Protein AF-A0A6N7MFM7-F1 (afdb_monomer_lite)

Sequence (135 aa):
MKHQGLHLRYIIFLEILLYLKIRISMIDFGFKIHKDQLLDQDRPNVDYKEMIERVPSLSLCISCGSCTATCNSSEKTGMGFRKLHLYLKTGLYVNLKRGLKYCQYCGKCWLVCPRGVNTRKAIVEMKRIFEIYKT

Structure (mmCIF, N/CA/C/O backbone):
data_AF-A0A6N7MFM7-F1
#
_entry.id   AF-A0A6N7MFM7-F1
#
loop_
_atom_site.group_PDB
_atom_site.id
_atom_site.type_symbol
_atom_site.label_atom_id
_atom_site.label_alt_id
_atom_site.label_comp_id
_atom_site.label_asym_id
_atom_site.label_entity_id
_atom_site.label_seq_id
_atom_site.pdbx_PDB_ins_code
_atom_site.Cartn_x
_atom_site.Cartn_y
_atom_site.Cartn_z
_atom_site.occupancy
_atom_site.B_iso_or_equiv
_atom_site.auth_seq_id
_atom_site.auth_comp_id
_atom_site.auth_asym_id
_atom_site.auth_atom_id
_atom_site.pdbx_PDB_model_num
ATOM 1 N N . MET A 1 1 ? -8.969 1.675 87.416 1.00 43.09 1 MET A N 1
ATOM 2 C CA . MET A 1 1 ? -7.808 2.229 86.674 1.00 43.09 1 MET A CA 1
ATOM 3 C C . MET A 1 1 ? -7.710 1.655 85.247 1.00 43.09 1 MET A C 1
ATOM 5 O O . MET A 1 1 ? -6.765 0.939 84.952 1.00 43.09 1 MET A O 1
ATOM 9 N N . LYS A 1 2 ? -8.677 1.910 84.345 1.00 43.72 2 LYS A N 1
ATOM 10 C CA . LYS A 1 2 ? -8.652 1.357 82.963 1.00 43.72 2 LYS A CA 1
ATOM 11 C C . LYS A 1 2 ? -9.079 2.339 81.850 1.00 43.72 2 LYS A C 1
ATOM 13 O O . LYS A 1 2 ? -9.290 1.912 80.724 1.00 43.72 2 LYS A O 1
ATOM 18 N N . HIS A 1 3 ? -9.173 3.645 82.123 1.00 45.84 3 HIS A N 1
ATOM 19 C CA . HIS A 1 3 ? -9.658 4.632 81.136 1.00 45.84 3 HIS A CA 1
ATOM 20 C C . HIS A 1 3 ? -8.567 5.471 80.439 1.00 45.84 3 HIS A C 1
ATOM 22 O O . HIS A 1 3 ? -8.881 6.191 79.498 1.00 45.84 3 HIS A O 1
ATOM 28 N N . GLN A 1 4 ? -7.286 5.353 80.812 1.00 52.38 4 GLN A N 1
ATOM 29 C CA . GLN A 1 4 ? -6.205 6.165 80.217 1.00 52.38 4 GLN A CA 1
ATOM 30 C C . GLN A 1 4 ? -5.645 5.623 78.880 1.00 52.38 4 GLN A C 1
ATOM 32 O O . GLN A 1 4 ? -4.951 6.345 78.173 1.00 52.38 4 GLN A O 1
ATOM 37 N N . GLY A 1 5 ? -5.967 4.383 78.483 1.00 51.47 5 GLY A N 1
ATOM 38 C CA . GLY A 1 5 ? -5.407 3.749 77.275 1.00 51.47 5 GLY A CA 1
ATOM 39 C C . GLY A 1 5 ? -6.115 4.072 75.949 1.00 51.47 5 GLY A C 1
ATOM 40 O O . GLY A 1 5 ? -5.517 3.915 74.885 1.00 51.47 5 GLY A O 1
ATOM 41 N N . LEU A 1 6 ? -7.376 4.527 75.979 1.00 53.69 6 LEU A N 1
ATOM 42 C CA . LEU A 1 6 ? -8.140 4.822 74.754 1.00 53.69 6 LEU A CA 1
ATOM 43 C C . LEU A 1 6 ? -7.787 6.188 74.144 1.00 53.69 6 LEU A C 1
ATOM 45 O O . LEU A 1 6 ? -7.755 6.323 72.923 1.00 53.69 6 LEU A O 1
ATOM 49 N N . HIS A 1 7 ? -7.470 7.179 74.983 1.00 56.88 7 HIS A N 1
ATOM 50 C CA . HIS A 1 7 ? -7.127 8.534 74.538 1.00 56.88 7 HIS A CA 1
ATOM 51 C C . HIS A 1 7 ? -5.788 8.576 73.783 1.00 56.88 7 HIS A C 1
ATOM 53 O O . HIS A 1 7 ? -5.669 9.262 72.771 1.00 56.88 7 HIS A O 1
ATOM 59 N N . LEU A 1 8 ? -4.805 7.779 74.220 1.00 55.25 8 LEU A N 1
ATOM 60 C CA . LEU A 1 8 ? -3.483 7.715 73.589 1.00 55.25 8 LEU A CA 1
ATOM 61 C C . LEU A 1 8 ? -3.543 7.092 72.182 1.00 55.25 8 LEU A C 1
ATOM 63 O O . LEU A 1 8 ? -2.857 7.546 71.272 1.00 55.25 8 LEU A O 1
ATOM 67 N N . ARG A 1 9 ? -4.427 6.106 71.967 1.00 59.12 9 ARG A N 1
ATOM 68 C CA . ARG A 1 9 ? -4.649 5.490 70.645 1.00 59.12 9 ARG A CA 1
ATOM 69 C C . ARG A 1 9 ? -5.285 6.459 69.647 1.00 59.12 9 ARG A C 1
ATOM 71 O O . ARG A 1 9 ? -4.918 6.431 68.478 1.00 59.12 9 ARG A O 1
ATOM 78 N N . TYR A 1 10 ? -6.200 7.317 70.100 1.00 59.16 10 TYR A N 1
ATOM 79 C CA . TYR A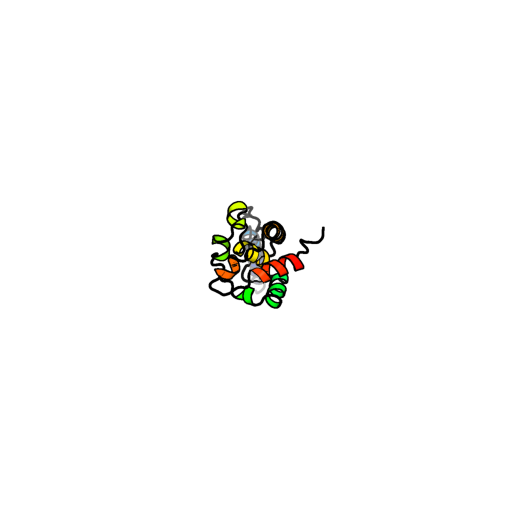 1 10 ? -6.853 8.315 69.245 1.00 59.16 10 TYR A CA 1
ATOM 80 C C . TYR A 1 10 ? -5.888 9.423 68.806 1.00 59.16 10 TYR A C 1
ATOM 82 O O . TYR A 1 10 ? -5.914 9.826 67.646 1.00 59.16 10 TYR A O 1
ATOM 90 N N . ILE A 1 11 ? -4.999 9.866 69.702 1.00 62.06 11 ILE A N 1
ATOM 91 C CA . ILE A 1 11 ? -3.972 10.877 69.403 1.00 62.06 11 ILE A CA 1
ATOM 92 C C . ILE A 1 11 ? -2.949 10.326 68.399 1.00 62.06 11 ILE A C 1
ATOM 94 O O . ILE A 1 11 ? -2.681 10.974 67.392 1.00 62.06 11 ILE A O 1
ATOM 98 N N . ILE A 1 12 ? -2.466 9.092 68.597 1.00 63.25 12 ILE A N 1
ATOM 99 C CA . ILE A 1 12 ? -1.548 8.426 67.655 1.00 63.25 12 ILE A CA 1
ATOM 100 C C . ILE A 1 12 ? -2.212 8.234 66.277 1.00 63.25 12 ILE A C 1
ATOM 102 O O . ILE A 1 12 ? -1.575 8.437 65.247 1.00 63.25 12 ILE A O 1
ATOM 106 N N . PHE A 1 13 ? -3.504 7.890 66.229 1.00 63.75 13 PHE A N 1
ATOM 107 C CA . PHE A 1 13 ? -4.240 7.726 64.968 1.00 63.75 13 PHE A CA 1
ATOM 108 C C . PHE A 1 13 ? -4.442 9.058 64.219 1.00 63.75 13 PHE A C 1
ATOM 110 O O . PHE A 1 13 ? -4.320 9.103 62.994 1.00 63.75 13 PHE A O 1
ATOM 117 N N . LEU A 1 14 ? -4.697 10.151 64.947 1.00 61.19 14 LEU A N 1
ATOM 118 C CA . LEU A 1 14 ? -4.794 11.507 64.396 1.00 61.19 14 LEU A CA 1
ATOM 119 C C . LEU A 1 14 ? -3.445 12.023 63.876 1.00 61.19 14 LEU A C 1
ATOM 121 O O . LEU A 1 14 ? -3.410 12.603 62.792 1.00 61.19 14 LEU A O 1
ATOM 125 N N . GLU A 1 15 ? -2.338 11.765 64.579 1.00 61.53 15 GLU A N 1
ATOM 126 C CA . GLU A 1 15 ? -0.999 12.135 64.102 1.00 61.53 15 GLU A CA 1
ATOM 127 C C . GLU A 1 15 ? -0.577 11.338 62.864 1.00 61.53 15 GLU A C 1
ATOM 129 O O . GLU A 1 15 ? -0.043 11.925 61.927 1.00 61.53 15 GLU A O 1
ATOM 134 N N . ILE A 1 16 ? -0.882 10.036 62.795 1.00 62.28 16 ILE A N 1
ATOM 135 C CA . ILE A 1 16 ? -0.617 9.207 61.605 1.00 62.28 16 ILE A CA 1
ATOM 136 C C . ILE A 1 16 ? -1.418 9.707 60.394 1.00 62.28 16 ILE A C 1
ATOM 138 O O . ILE A 1 16 ? -0.877 9.784 59.290 1.00 62.28 16 ILE A O 1
ATOM 142 N N . LEU A 1 17 ? -2.684 10.096 60.582 1.00 60.22 17 LEU A N 1
ATOM 143 C CA . LEU A 1 17 ? -3.506 10.689 59.520 1.00 60.22 17 LEU A CA 1
ATOM 144 C C . LEU A 1 17 ? -2.982 12.059 59.067 1.00 60.22 17 LEU A C 1
ATOM 146 O O . LEU A 1 17 ? -3.026 12.363 57.872 1.00 60.22 17 LEU A O 1
ATOM 150 N N . LEU A 1 18 ? -2.457 12.871 59.990 1.00 59.56 18 LEU A N 1
ATOM 151 C CA . LEU A 1 18 ? -1.812 14.145 59.669 1.00 59.56 18 LEU A CA 1
ATOM 152 C C . LEU A 1 18 ? -0.500 13.921 58.891 1.00 59.56 18 LEU A C 1
ATOM 154 O O . LEU A 1 18 ? -0.271 14.576 57.876 1.00 59.56 18 LEU A O 1
ATOM 158 N N . TYR A 1 19 ? 0.308 12.933 59.295 1.00 58.12 19 TYR A N 1
ATOM 159 C CA . TYR A 1 19 ? 1.555 12.546 58.622 1.00 58.12 19 TYR A CA 1
ATOM 160 C C . TYR A 1 19 ? 1.311 11.974 57.216 1.00 58.12 19 TYR A C 1
ATOM 162 O O . TYR A 1 19 ? 2.042 12.289 56.276 1.00 58.12 19 TYR A O 1
ATOM 170 N N . LEU A 1 20 ? 0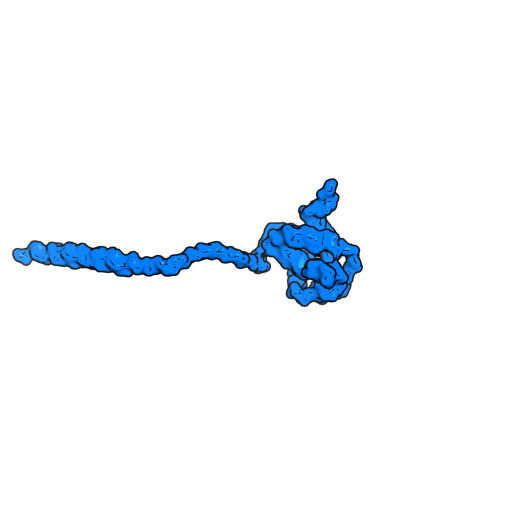.251 11.176 57.041 1.00 57.06 20 LEU A N 1
ATOM 171 C CA . LEU A 1 20 ? -0.168 10.652 55.736 1.00 57.06 20 LEU A CA 1
ATOM 172 C C . LEU A 1 20 ? -0.668 11.762 54.801 1.00 57.06 20 LEU A C 1
ATOM 174 O O . LEU A 1 20 ? -0.365 11.721 53.610 1.00 57.06 20 LEU A O 1
ATOM 178 N N . LYS A 1 21 ? -1.365 12.782 55.323 1.00 54.44 21 LYS A N 1
ATOM 179 C CA . LYS A 1 21 ? -1.783 13.960 54.540 1.00 54.44 21 LYS A CA 1
ATOM 180 C C . LYS A 1 21 ? -0.603 14.807 54.053 1.00 54.44 21 LYS A C 1
ATOM 182 O O . LYS A 1 21 ? -0.683 15.364 52.964 1.00 54.44 21 LYS A O 1
ATOM 187 N N . ILE A 1 22 ? 0.484 14.886 54.823 1.00 53.53 22 ILE A N 1
ATOM 188 C CA . ILE A 1 22 ? 1.678 15.680 54.478 1.00 53.53 22 ILE A CA 1
ATOM 189 C C . ILE A 1 22 ? 2.562 14.963 53.439 1.00 53.53 22 ILE A C 1
ATOM 191 O O . ILE A 1 22 ? 3.243 15.618 52.652 1.00 53.53 22 ILE A O 1
ATOM 195 N N . ARG A 1 23 ? 2.543 13.622 53.378 1.00 46.16 23 ARG A N 1
ATOM 196 C CA . ARG A 1 23 ? 3.472 12.855 52.525 1.00 46.16 23 ARG A CA 1
ATOM 197 C C . ARG A 1 23 ? 3.028 12.629 51.076 1.00 46.16 23 ARG A C 1
ATOM 199 O O . ARG A 1 23 ? 3.844 12.174 50.280 1.00 46.16 23 ARG A O 1
ATOM 206 N N . ILE A 1 24 ? 1.784 12.948 50.715 1.00 53.19 24 ILE A N 1
ATOM 207 C CA . ILE A 1 24 ? 1.286 12.869 49.327 1.00 53.19 24 ILE A CA 1
ATOM 208 C C . ILE A 1 24 ? 1.228 14.282 48.727 1.00 53.19 24 ILE A C 1
ATOM 210 O O . ILE A 1 24 ? 0.231 14.711 48.158 1.00 53.19 24 ILE A O 1
ATOM 214 N N . SER A 1 25 ? 2.316 15.034 48.869 1.00 56.50 25 SER A N 1
ATOM 215 C CA . SER A 1 25 ? 2.621 16.117 47.938 1.00 56.50 25 SER A CA 1
ATOM 216 C C . SER A 1 25 ? 3.404 15.485 46.790 1.00 56.50 25 SER A C 1
ATOM 218 O O . SER A 1 25 ? 4.631 15.388 46.824 1.00 56.50 25 SER A O 1
ATOM 220 N N . MET A 1 26 ? 2.679 14.925 45.817 1.00 59.34 26 MET A N 1
ATOM 221 C CA . MET A 1 26 ? 3.273 14.573 44.530 1.00 59.34 26 MET A CA 1
ATOM 222 C C . MET A 1 26 ? 3.793 15.869 43.914 1.00 59.34 26 MET A C 1
ATOM 224 O O . MET A 1 26 ? 3.014 16.782 43.652 1.00 59.34 26 MET A O 1
ATOM 228 N N . ILE A 1 27 ? 5.106 15.946 43.711 1.00 68.75 27 ILE A N 1
ATOM 229 C CA . ILE A 1 27 ? 5.741 17.014 42.942 1.00 68.75 27 ILE A CA 1
ATOM 230 C C . ILE A 1 27 ? 5.067 17.023 41.565 1.00 68.75 27 ILE A C 1
ATOM 232 O O . ILE A 1 27 ? 5.210 16.069 40.799 1.00 68.75 27 ILE A O 1
ATOM 236 N N . ASP A 1 28 ? 4.294 18.068 41.274 1.00 63.59 28 ASP A N 1
ATOM 237 C CA . ASP A 1 28 ? 3.689 18.270 39.961 1.00 63.59 28 ASP A CA 1
ATOM 238 C C . ASP A 1 28 ? 4.796 18.691 38.991 1.00 63.59 28 ASP A C 1
ATOM 240 O O . ASP A 1 28 ? 5.171 19.858 38.899 1.00 63.59 28 ASP A O 1
ATOM 244 N N . PHE A 1 29 ? 5.389 17.706 38.315 1.00 71.06 29 PHE A N 1
ATOM 245 C CA . PHE A 1 29 ? 6.544 17.898 37.436 1.00 71.06 29 PHE A CA 1
ATOM 246 C C . PHE A 1 29 ? 6.183 18.628 36.121 1.00 71.06 29 PHE A C 1
ATOM 248 O O . PHE A 1 29 ? 6.989 18.671 35.197 1.00 71.06 29 PHE A O 1
ATOM 255 N N . GLY A 1 30 ? 4.971 19.182 35.985 1.00 81.44 30 GLY A N 1
ATOM 256 C CA . GLY A 1 30 ? 4.558 19.989 34.830 1.00 81.44 30 GLY A CA 1
ATOM 257 C C . GLY A 1 30 ? 4.432 19.217 33.509 1.00 81.44 30 GLY A C 1
ATOM 258 O O . GLY A 1 30 ? 4.149 19.814 32.470 1.00 81.44 30 GLY A O 1
ATOM 259 N N . PHE A 1 31 ? 4.612 17.894 33.516 1.00 80.38 31 PHE A N 1
ATOM 260 C CA . PHE A 1 31 ? 4.418 17.044 32.347 1.00 80.38 31 PHE A CA 1
ATOM 261 C C . PHE A 1 31 ? 2.987 16.513 32.296 1.00 80.38 31 PHE A C 1
ATOM 263 O O . PHE A 1 31 ? 2.520 15.828 33.205 1.00 80.38 31 PHE A O 1
ATOM 270 N N . LYS A 1 32 ? 2.301 16.775 31.181 1.00 80.25 32 LYS A N 1
ATOM 271 C CA . LYS A 1 32 ? 0.990 16.197 30.881 1.00 80.25 32 LYS A CA 1
ATOM 272 C C . LYS A 1 32 ? 1.180 15.002 29.955 1.00 80.25 32 LYS A C 1
ATOM 274 O O . LYS A 1 32 ? 1.794 15.135 28.898 1.00 80.25 32 LYS A O 1
ATOM 279 N N . ILE A 1 33 ? 0.647 13.840 30.331 1.00 82.62 33 ILE A N 1
ATOM 280 C CA . ILE A 1 33 ? 0.653 12.663 29.455 1.00 82.62 33 ILE A CA 1
ATOM 281 C C . ILE A 1 33 ? -0.213 12.994 28.238 1.00 82.62 33 ILE A C 1
ATOM 283 O O . ILE A 1 33 ? -1.441 13.068 28.325 1.00 82.62 33 ILE A O 1
ATOM 287 N N . HIS A 1 34 ? 0.436 13.244 27.105 1.00 83.50 34 HIS A N 1
ATOM 288 C CA . HIS A 1 34 ? -0.246 13.373 25.830 1.00 83.50 34 HIS A CA 1
ATOM 289 C C . HIS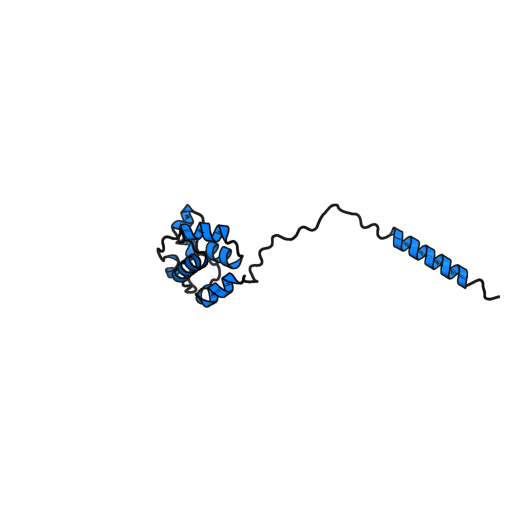 A 1 34 ? -0.619 11.989 25.321 1.00 83.50 34 HIS A C 1
ATOM 291 O O . HIS A 1 34 ? 0.132 11.028 25.486 1.00 83.50 34 HIS A O 1
ATOM 297 N N . LYS A 1 35 ? -1.782 11.900 24.673 1.00 81.81 35 LYS A N 1
ATOM 298 C CA . LYS A 1 35 ? -2.141 10.702 23.924 1.00 81.81 35 LYS A CA 1
ATOM 299 C C . LYS A 1 35 ? -1.050 10.439 22.887 1.00 81.81 35 LYS A C 1
ATOM 301 O O . LYS A 1 35 ? -0.668 11.348 22.146 1.00 81.81 35 LYS A O 1
ATOM 306 N N . ASP A 1 36 ? -0.557 9.213 22.858 1.00 83.12 36 ASP A N 1
ATOM 307 C CA . ASP A 1 36 ? 0.434 8.770 21.899 1.00 83.12 36 ASP A CA 1
ATOM 308 C C . ASP A 1 36 ? -0.135 8.849 20.475 1.00 83.12 36 ASP A C 1
ATOM 310 O O . ASP A 1 36 ? -1.293 8.527 20.209 1.00 83.12 36 ASP A O 1
ATOM 314 N N . GLN A 1 37 ? 0.689 9.308 19.534 1.00 80.31 37 GLN A N 1
ATOM 315 C CA . GLN A 1 37 ? 0.365 9.300 18.102 1.00 80.31 37 GLN A CA 1
ATOM 316 C C . GLN A 1 37 ? 0.818 7.989 17.441 1.00 80.31 37 GLN A C 1
ATOM 318 O O . GLN A 1 37 ? 1.123 7.958 16.247 1.00 80.31 37 GLN A O 1
ATOM 323 N N . LEU A 1 38 ? 0.917 6.911 18.225 1.00 83.31 38 LEU A N 1
ATOM 324 C CA . LEU A 1 38 ? 1.378 5.622 17.744 1.00 83.31 38 LEU A CA 1
ATOM 325 C C . LEU A 1 38 ? 0.365 5.062 16.740 1.00 83.31 38 LEU A C 1
ATOM 327 O O . LEU A 1 38 ? -0.820 4.907 17.031 1.00 83.31 38 LEU A O 1
ATOM 331 N N . LEU A 1 39 ? 0.846 4.748 15.540 1.00 77.81 39 LEU A N 1
ATOM 332 C CA . LEU A 1 39 ? 0.067 4.009 14.555 1.00 77.81 39 LEU A CA 1
ATOM 333 C C . LEU A 1 39 ? 0.296 2.518 14.790 1.00 77.81 39 LEU A C 1
ATOM 335 O O . LEU A 1 39 ? 1.360 1.996 14.458 1.00 77.81 39 LEU A O 1
ATOM 339 N N . ASP A 1 40 ? -0.708 1.847 15.349 1.00 79.50 40 ASP A N 1
ATOM 340 C CA . ASP A 1 40 ? -0.713 0.394 15.507 1.00 79.50 40 ASP A CA 1
ATOM 341 C C . ASP A 1 40 ? -0.794 -0.267 14.121 1.00 79.50 40 ASP A C 1
ATOM 343 O O . ASP A 1 40 ? -1.817 -0.211 13.435 1.00 79.50 40 ASP A O 1
ATOM 347 N N . GLN A 1 41 ? 0.322 -0.845 13.673 1.00 76.69 41 GLN A N 1
ATOM 348 C CA . GLN A 1 41 ? 0.381 -1.574 12.408 1.00 76.69 41 GLN A CA 1
ATOM 349 C C . GLN A 1 41 ? -0.076 -3.024 12.552 1.00 76.69 41 GLN A C 1
ATOM 351 O O . GLN A 1 41 ? -0.346 -3.657 11.532 1.00 76.69 41 GLN A O 1
ATOM 356 N N . ASP A 1 42 ? -0.148 -3.561 13.765 1.00 80.75 42 ASP A N 1
ATOM 357 C CA . ASP A 1 42 ? -0.506 -4.956 14.015 1.00 80.75 42 ASP A CA 1
ATOM 358 C C . ASP A 1 42 ? -2.019 -5.132 14.097 1.00 80.75 42 ASP A C 1
ATOM 360 O O . ASP A 1 42 ? -2.546 -6.186 13.737 1.00 80.75 42 ASP A O 1
ATOM 364 N N . ARG A 1 43 ? -2.739 -4.068 14.464 1.00 83.12 43 ARG A N 1
ATOM 365 C CA . ARG A 1 43 ? -4.198 -4.007 14.418 1.00 83.12 43 ARG A CA 1
ATOM 366 C C . ARG A 1 43 ? -4.694 -3.451 13.077 1.00 83.12 43 ARG A C 1
ATOM 368 O O . ARG A 1 43 ? -4.704 -2.237 12.879 1.00 83.12 43 ARG A O 1
ATOM 375 N N . PRO A 1 44 ? -5.176 -4.300 12.150 1.00 77.31 44 PRO A N 1
ATOM 376 C CA . PRO A 1 44 ? -5.741 -3.817 10.897 1.00 77.31 44 PRO A CA 1
ATOM 377 C C . PRO A 1 44 ? -7.045 -3.042 11.133 1.00 77.31 44 PRO A C 1
ATOM 379 O O . PRO A 1 44 ? -7.919 -3.496 11.881 1.00 77.31 44 PRO A O 1
ATOM 382 N N . ASN A 1 45 ? -7.199 -1.905 10.448 1.00 85.75 45 ASN A N 1
ATOM 383 C CA . ASN A 1 45 ? -8.469 -1.179 10.381 1.00 85.75 45 ASN A CA 1
ATOM 384 C C . ASN A 1 45 ? -9.551 -1.997 9.641 1.00 85.75 45 ASN A C 1
ATOM 386 O O . ASN A 1 45 ? -9.275 -2.995 8.969 1.00 85.75 45 ASN A O 1
ATOM 390 N N . VAL A 1 46 ? -10.808 -1.569 9.782 1.00 85.56 46 VAL A N 1
ATOM 391 C CA . VAL A 1 46 ? -11.965 -2.225 9.146 1.00 85.56 46 VAL A CA 1
ATOM 392 C C . VAL A 1 46 ? -11.843 -2.249 7.619 1.00 85.56 46 VAL A C 1
ATOM 394 O O . VAL A 1 46 ? -12.045 -3.297 7.012 1.00 85.56 46 VAL A O 1
ATOM 397 N N . ASP A 1 47 ? -11.382 -1.152 7.016 1.00 87.88 47 ASP A N 1
ATOM 398 C CA . ASP A 1 47 ? -11.246 -1.039 5.558 1.00 87.88 47 ASP A CA 1
ATOM 399 C C . ASP A 1 47 ? -10.151 -1.959 5.000 1.00 87.88 47 ASP A C 1
ATOM 401 O O . ASP A 1 47 ? -10.269 -2.485 3.894 1.00 87.88 47 ASP A O 1
ATOM 405 N N . TYR A 1 48 ? -9.078 -2.207 5.760 1.00 91.50 48 TYR A N 1
ATOM 406 C CA . TYR A 1 48 ? -8.065 -3.184 5.374 1.00 91.50 48 TYR A CA 1
ATOM 407 C C . TYR A 1 48 ? -8.618 -4.603 5.410 1.00 91.50 48 TYR A C 1
ATOM 409 O O . TYR A 1 48 ? -8.283 -5.391 4.530 1.00 91.50 48 TYR A O 1
ATOM 417 N N . LYS A 1 49 ? -9.477 -4.940 6.380 1.00 91.56 49 LYS A N 1
ATOM 418 C CA . LYS A 1 49 ? -10.129 -6.257 6.418 1.00 91.56 49 LYS A CA 1
ATOM 419 C C . LYS A 1 49 ? -11.018 -6.464 5.192 1.00 91.56 49 LYS A C 1
ATOM 421 O O . LYS A 1 49 ? -10.846 -7.465 4.503 1.00 91.56 49 LYS A O 1
ATOM 426 N N . GLU A 1 50 ? -11.849 -5.480 4.847 1.00 92.62 50 GLU A N 1
ATOM 427 C CA . GLU A 1 50 ? -12.660 -5.525 3.621 1.00 92.62 50 GLU A CA 1
ATOM 428 C C . GLU A 1 50 ? -11.776 -5.667 2.368 1.00 92.62 50 GLU A C 1
ATOM 430 O O . GLU A 1 50 ? -12.047 -6.450 1.454 1.00 92.62 50 GLU A O 1
ATOM 435 N N . MET A 1 51 ? -10.655 -4.944 2.328 1.00 93.69 51 MET A N 1
ATOM 436 C CA . MET A 1 51 ? -9.712 -5.038 1.220 1.00 93.69 51 MET A CA 1
ATOM 437 C C . MET A 1 51 ? -9.091 -6.437 1.092 1.00 93.69 51 MET A C 1
ATOM 439 O O . MET A 1 51 ? -8.866 -6.911 -0.023 1.00 93.69 51 MET A O 1
ATOM 443 N N . ILE A 1 52 ? -8.802 -7.098 2.212 1.00 94.75 52 ILE A N 1
ATOM 444 C CA . ILE A 1 52 ? -8.256 -8.459 2.243 1.00 94.75 52 ILE A CA 1
ATOM 445 C C . ILE A 1 52 ? -9.289 -9.465 1.734 1.00 94.75 52 ILE A C 1
ATOM 447 O O . ILE A 1 52 ? -8.920 -10.365 0.988 1.00 94.75 52 ILE A O 1
ATOM 451 N N . GLU A 1 53 ? -10.574 -9.288 2.036 1.00 94.81 53 GLU A N 1
ATOM 452 C CA . GLU A 1 53 ? -11.640 -10.126 1.469 1.00 94.81 53 GLU A CA 1
ATOM 453 C C . GLU A 1 53 ? -11.706 -9.995 -0.064 1.00 94.81 53 GLU A C 1
ATOM 455 O O . GLU A 1 53 ? -11.801 -10.989 -0.785 1.00 94.81 53 GLU A O 1
ATOM 460 N N . ARG A 1 54 ? -11.562 -8.774 -0.595 1.00 94.62 54 ARG A N 1
ATOM 461 C CA . ARG A 1 54 ? -11.562 -8.509 -2.050 1.00 94.62 54 ARG A CA 1
ATOM 462 C C . ARG A 1 54 ? -10.275 -8.969 -2.744 1.00 94.62 54 ARG A C 1
ATOM 464 O O . ARG A 1 54 ? -10.291 -9.437 -3.895 1.00 94.62 54 ARG A O 1
ATOM 471 N N . VAL A 1 55 ? -9.137 -8.796 -2.075 1.00 96.19 55 VAL A N 1
ATOM 472 C CA . VAL A 1 55 ? -7.792 -9.114 -2.570 1.00 96.19 55 VAL A CA 1
ATOM 473 C C . VAL A 1 55 ? -7.010 -9.884 -1.494 1.00 96.19 55 VAL A C 1
ATOM 475 O O . VAL A 1 55 ? -6.117 -9.319 -0.858 1.00 96.19 55 VAL A O 1
ATOM 478 N N . PRO A 1 56 ? -7.247 -11.204 -1.345 1.00 96.12 56 PRO A N 1
ATOM 479 C CA . PRO A 1 56 ? -6.622 -12.014 -0.290 1.00 96.12 56 PRO A CA 1
ATOM 480 C C . PRO A 1 56 ? -5.095 -12.000 -0.327 1.00 96.12 56 PRO A C 1
ATOM 482 O O . PRO A 1 56 ? -4.435 -11.971 0.711 1.00 96.12 56 PRO A O 1
ATOM 485 N N . SER A 1 57 ? -4.517 -11.921 -1.531 1.00 96.62 57 SER A N 1
ATOM 486 C CA . SER A 1 57 ? -3.064 -11.837 -1.729 1.00 96.62 57 SER A CA 1
ATOM 487 C C . SER A 1 57 ? -2.408 -10.632 -1.038 1.00 96.62 57 SER A C 1
ATOM 489 O O . SER A 1 57 ? -1.205 -10.660 -0.802 1.00 96.62 57 SER A O 1
ATOM 491 N N . LEU A 1 58 ? -3.168 -9.589 -0.676 1.00 95.12 58 LEU A N 1
ATOM 492 C CA . LEU A 1 58 ? -2.648 -8.413 0.026 1.00 95.12 58 LEU A CA 1
ATOM 493 C C . LEU A 1 58 ? -2.123 -8.758 1.434 1.00 95.12 58 LEU A C 1
ATOM 495 O O . LEU A 1 58 ? -1.188 -8.113 1.908 1.00 95.12 58 LEU A O 1
ATOM 499 N N . SER A 1 59 ? -2.661 -9.816 2.058 1.00 93.50 59 SER A N 1
ATOM 500 C CA . SER A 1 59 ? -2.214 -10.341 3.360 1.00 93.50 59 SER A CA 1
ATOM 501 C C . SER A 1 59 ? -0.789 -10.902 3.326 1.00 93.50 59 SER A C 1
ATOM 503 O O . SER A 1 59 ? -0.102 -10.901 4.341 1.00 93.50 59 SER A O 1
ATOM 505 N N . LEU A 1 60 ? -0.320 -11.335 2.151 1.00 95.44 60 LEU A N 1
ATOM 506 C CA . LEU A 1 60 ? 0.994 -11.955 1.964 1.00 95.44 60 LEU A CA 1
ATOM 507 C C . LEU A 1 60 ? 2.132 -10.934 1.879 1.00 95.44 60 LEU A C 1
ATOM 509 O O . LEU A 1 60 ? 3.302 -11.316 1.793 1.00 95.44 60 LEU A O 1
ATOM 513 N N . CYS A 1 61 ? 1.807 -9.642 1.825 1.00 95.12 61 CYS A N 1
ATOM 514 C CA . CYS A 1 61 ? 2.794 -8.588 1.678 1.00 95.12 61 CYS A CA 1
ATOM 515 C C . CYS A 1 61 ? 3.666 -8.467 2.936 1.00 95.12 61 CYS A C 1
ATOM 517 O O . CYS A 1 61 ? 3.181 -8.169 4.022 1.00 95.12 61 CYS A O 1
ATOM 519 N N . ILE A 1 62 ? 4.977 -8.620 2.749 1.00 95.44 62 ILE A N 1
ATOM 520 C CA . ILE A 1 62 ? 6.004 -8.511 3.800 1.00 95.44 62 ILE A CA 1
ATOM 521 C C . ILE A 1 62 ? 6.687 -7.134 3.832 1.00 95.44 62 ILE A C 1
ATOM 523 O O . ILE A 1 62 ? 7.764 -6.980 4.393 1.00 95.44 62 ILE A O 1
ATOM 527 N N . SER A 1 63 ? 6.122 -6.135 3.148 1.00 94.81 63 SER A N 1
ATOM 528 C CA . SER A 1 63 ? 6.673 -4.772 3.083 1.00 94.81 63 SER A CA 1
ATOM 529 C C . SER A 1 63 ? 8.123 -4.658 2.567 1.00 94.81 63 SER A C 1
ATOM 531 O O . SER A 1 63 ? 8.785 -3.659 2.835 1.00 94.81 63 SER A O 1
ATOM 533 N N . CYS A 1 64 ? 8.600 -5.606 1.748 1.00 97.00 64 CYS A N 1
ATOM 534 C CA . CYS A 1 64 ? 9.986 -5.637 1.244 1.00 97.00 64 CYS A CA 1
ATOM 535 C C . CYS A 1 64 ? 10.363 -4.472 0.309 1.00 97.00 64 CYS A C 1
ATOM 537 O O . CYS A 1 64 ? 11.518 -4.073 0.248 1.00 97.00 64 CYS A O 1
ATOM 539 N N . GLY A 1 65 ? 9.401 -3.897 -0.422 1.00 95.44 65 GLY A N 1
ATOM 540 C CA . GLY A 1 65 ? 9.622 -2.689 -1.227 1.00 95.44 65 GLY A CA 1
ATOM 541 C C . GLY A 1 65 ? 10.049 -2.890 -2.684 1.00 95.44 65 GLY A C 1
ATOM 542 O O . GLY A 1 65 ? 10.149 -1.887 -3.390 1.00 95.44 65 GLY A O 1
ATOM 543 N N . SER A 1 66 ? 10.183 -4.122 -3.188 1.00 96.56 66 SER A N 1
ATOM 544 C CA . SER A 1 66 ? 10.501 -4.395 -4.607 1.00 96.56 66 SER A CA 1
ATOM 545 C C . SER A 1 66 ? 9.525 -3.714 -5.578 1.00 96.56 66 SER A C 1
ATOM 547 O O . SER A 1 66 ? 9.906 -3.177 -6.618 1.00 96.56 66 SER A O 1
ATOM 549 N N . CYS A 1 67 ? 8.245 -3.665 -5.203 1.00 96.44 67 CYS A N 1
ATOM 550 C CA . CYS A 1 67 ? 7.198 -2.988 -5.965 1.00 96.44 67 CYS A CA 1
ATOM 551 C C . CYS A 1 67 ? 7.375 -1.463 -6.036 1.00 96.44 67 CYS A C 1
ATOM 553 O O . CYS A 1 67 ? 6.938 -0.846 -7.003 1.00 96.44 67 CYS A O 1
ATOM 555 N N . THR A 1 68 ? 7.988 -0.849 -5.021 1.00 96.06 68 THR A N 1
ATOM 556 C CA . THR A 1 68 ? 8.309 0.581 -5.020 1.00 96.06 68 THR A CA 1
ATOM 557 C C . THR A 1 68 ? 9.557 0.833 -5.856 1.00 96.06 68 THR A C 1
ATOM 559 O O . THR A 1 68 ? 9.522 1.719 -6.695 1.00 96.06 68 THR A O 1
ATOM 562 N N . ALA A 1 69 ? 10.602 0.013 -5.715 1.00 95.19 69 ALA A N 1
ATOM 563 C CA . ALA A 1 69 ? 11.861 0.173 -6.451 1.00 95.19 69 ALA A CA 1
ATOM 564 C C . ALA A 1 69 ? 11.689 0.195 -7.984 1.00 95.19 69 ALA A C 1
ATOM 566 O O . ALA A 1 69 ? 12.425 0.879 -8.680 1.00 95.19 69 ALA A O 1
ATOM 567 N N . THR A 1 70 ? 10.689 -0.513 -8.515 1.00 94.56 70 THR A N 1
ATOM 568 C CA . THR A 1 70 ? 10.405 -0.569 -9.964 1.00 94.56 70 THR A CA 1
ATOM 569 C C . THR A 1 70 ? 9.325 0.404 -10.441 1.00 94.56 70 THR A C 1
ATOM 571 O O . THR A 1 70 ? 8.982 0.436 -11.627 1.00 94.56 70 THR A O 1
ATOM 574 N N . CYS A 1 71 ? 8.736 1.185 -9.535 1.00 94.88 71 CYS A N 1
ATOM 575 C CA . CYS A 1 71 ? 7.626 2.070 -9.855 1.00 94.88 71 CYS A CA 1
ATOM 576 C C . CYS A 1 71 ? 8.130 3.443 -10.316 1.00 94.88 71 CYS A C 1
ATOM 578 O O . CYS A 1 71 ? 8.535 4.260 -9.490 1.00 94.88 71 CYS A O 1
ATOM 580 N N . ASN A 1 72 ? 7.983 3.747 -11.610 1.00 90.94 72 ASN A N 1
ATOM 581 C CA . ASN A 1 72 ? 8.318 5.062 -12.176 1.00 90.94 72 ASN A CA 1
ATOM 582 C C . ASN A 1 72 ? 7.589 6.223 -11.469 1.00 90.94 72 ASN A C 1
ATOM 584 O O . ASN A 1 72 ? 8.154 7.297 -11.284 1.00 90.94 72 ASN A O 1
ATOM 588 N N . SER A 1 73 ? 6.334 6.026 -11.045 1.00 91.06 73 SER A N 1
ATOM 589 C CA . SER A 1 73 ? 5.601 7.063 -10.304 1.00 91.06 73 SER A CA 1
ATOM 590 C C . SER A 1 73 ? 6.225 7.334 -8.936 1.00 91.06 73 SER A C 1
ATOM 592 O O . SER A 1 73 ? 6.157 8.458 -8.445 1.00 91.06 73 SER A O 1
ATOM 594 N N . SER A 1 74 ? 6.838 6.324 -8.312 1.00 90.75 74 SER A N 1
ATOM 595 C CA . SER A 1 74 ? 7.425 6.460 -6.979 1.00 90.75 74 SER A CA 1
ATOM 596 C C . SER A 1 74 ? 8.698 7.299 -6.973 1.00 90.75 74 SER A C 1
ATOM 598 O O . SER A 1 74 ? 8.922 8.011 -6.003 1.00 90.75 74 SER A O 1
ATOM 600 N N . GLU A 1 75 ? 9.467 7.283 -8.059 1.00 86.19 75 GLU A N 1
ATOM 601 C CA . GLU A 1 75 ? 10.666 8.109 -8.222 1.00 86.19 75 GLU A CA 1
ATOM 602 C C . GLU A 1 75 ? 10.310 9.602 -8.225 1.00 86.19 75 GLU A C 1
ATOM 604 O O . GLU A 1 75 ? 10.915 10.392 -7.511 1.00 86.19 75 GLU A O 1
ATOM 609 N N . LYS A 1 76 ? 9.248 9.979 -8.950 1.00 84.00 76 LYS A N 1
ATOM 610 C CA . LYS A 1 76 ? 8.811 11.380 -9.057 1.00 84.00 76 LYS A CA 1
ATOM 611 C C . LYS A 1 76 ? 8.009 11.881 -7.854 1.00 84.00 76 LYS A C 1
ATOM 613 O O . LYS A 1 76 ? 8.008 13.072 -7.576 1.00 84.00 76 LYS A O 1
ATOM 618 N N . THR A 1 77 ? 7.271 11.003 -7.173 1.00 86.25 77 THR A N 1
ATOM 619 C CA . THR A 1 77 ? 6.271 11.409 -6.157 1.00 86.25 77 THR A CA 1
ATOM 620 C C . THR A 1 77 ? 6.559 10.885 -4.754 1.00 86.25 77 THR A C 1
ATOM 622 O O . THR A 1 77 ? 5.852 11.216 -3.805 1.00 86.25 77 THR A O 1
ATOM 625 N N . GLY A 1 78 ? 7.533 9.988 -4.607 1.00 86.12 78 GLY A N 1
ATOM 626 C CA . GLY A 1 78 ? 7.789 9.258 -3.369 1.00 86.12 78 GLY A CA 1
ATOM 627 C C . GLY A 1 78 ? 6.686 8.266 -2.972 1.00 86.12 78 GLY A C 1
ATOM 628 O O . GLY A 1 78 ? 6.794 7.663 -1.901 1.00 86.12 78 GLY A O 1
ATOM 629 N N . MET A 1 79 ? 5.635 8.082 -3.786 1.00 85.38 79 MET A N 1
ATOM 630 C CA . MET A 1 79 ? 4.423 7.309 -3.471 1.00 85.38 79 MET A CA 1
ATOM 631 C C . MET A 1 79 ? 4.381 5.974 -4.232 1.00 85.38 79 MET A C 1
ATOM 633 O O . MET A 1 79 ? 3.660 5.803 -5.212 1.00 85.38 79 MET A O 1
ATOM 637 N N . GLY A 1 80 ? 5.183 5.004 -3.786 1.00 92.88 80 GLY A N 1
ATOM 638 C CA . GLY A 1 80 ? 5.155 3.631 -4.310 1.00 92.88 80 GLY A CA 1
ATOM 639 C C . GLY A 1 80 ? 4.095 2.744 -3.652 1.00 92.88 80 GLY A C 1
ATOM 640 O O . GLY A 1 80 ? 3.570 3.067 -2.585 1.00 92.88 80 GLY A O 1
ATOM 641 N N . PHE A 1 81 ? 3.831 1.576 -4.251 1.00 95.56 81 PHE A N 1
ATOM 642 C CA . PHE A 1 81 ? 2.807 0.635 -3.774 1.00 95.56 81 PHE A CA 1
ATOM 643 C C . PHE A 1 81 ? 2.980 0.256 -2.297 1.00 95.56 81 PHE A C 1
ATOM 645 O O . PHE A 1 81 ? 1.995 0.225 -1.566 1.00 95.56 81 PHE A O 1
ATOM 652 N N . ARG A 1 82 ? 4.220 0.048 -1.823 1.00 95.88 82 ARG A N 1
ATOM 653 C CA . ARG A 1 82 ? 4.486 -0.261 -0.405 1.00 95.88 82 ARG A CA 1
ATOM 654 C C . ARG A 1 82 ? 3.919 0.807 0.539 1.00 95.88 82 ARG A C 1
ATOM 656 O O . ARG A 1 82 ? 3.340 0.464 1.562 1.00 95.88 82 ARG A O 1
ATOM 663 N N . LYS A 1 83 ? 4.073 2.096 0.206 1.00 94.44 83 LYS A N 1
ATOM 664 C CA . LYS A 1 83 ? 3.534 3.190 1.034 1.00 94.44 83 LYS A CA 1
ATOM 665 C C . LYS A 1 83 ? 2.014 3.267 0.944 1.00 94.44 83 LYS A C 1
ATOM 667 O O . LYS A 1 83 ? 1.378 3.493 1.962 1.00 94.44 83 LYS A O 1
ATOM 672 N N . LEU A 1 84 ? 1.432 3.037 -0.235 1.00 94.94 84 LEU A N 1
ATOM 673 C CA . LEU A 1 84 ? -0.027 2.971 -0.390 1.00 94.94 84 LEU A CA 1
ATOM 674 C C . LEU A 1 84 ? -0.620 1.856 0.477 1.00 94.94 84 LEU A C 1
ATOM 676 O O . LEU A 1 84 ? -1.580 2.079 1.204 1.00 94.94 84 LEU A O 1
ATOM 680 N N . HIS A 1 85 ? -0.007 0.672 0.454 1.00 94.69 85 HIS A N 1
ATOM 681 C CA . HIS A 1 85 ? -0.426 -0.450 1.290 1.00 94.69 85 HIS A CA 1
ATOM 682 C C . HIS A 1 85 ? -0.298 -0.132 2.786 1.00 94.69 85 HIS A C 1
ATOM 684 O O . HIS A 1 85 ? -1.229 -0.405 3.539 1.00 94.69 85 HIS A O 1
ATOM 690 N N . LEU A 1 86 ? 0.785 0.534 3.199 1.00 92.94 86 LEU A N 1
ATOM 691 C CA . LEU A 1 86 ? 0.937 1.026 4.569 1.00 92.94 86 LEU A CA 1
ATOM 692 C C . LEU A 1 86 ? -0.169 2.021 4.952 1.00 92.94 86 LEU A C 1
ATOM 694 O O . LEU A 1 86 ? -0.788 1.852 5.995 1.00 92.94 86 LEU A O 1
ATOM 698 N N . TYR A 1 87 ? -0.445 3.024 4.112 1.00 93.00 87 TYR A N 1
ATOM 699 C CA . TYR A 1 87 ? -1.491 4.019 4.376 1.00 93.00 87 TYR A CA 1
ATOM 700 C C . TYR A 1 87 ? -2.884 3.405 4.452 1.00 93.00 87 TYR A C 1
ATOM 702 O O . TYR A 1 87 ? -3.707 3.873 5.232 1.00 93.00 87 TYR A O 1
ATOM 710 N N . LEU A 1 88 ? -3.145 2.354 3.673 1.00 93.00 88 LEU A N 1
ATOM 711 C CA . LEU A 1 88 ? -4.373 1.586 3.803 1.00 93.00 88 LEU A CA 1
ATOM 712 C C . LEU A 1 88 ? -4.440 0.889 5.168 1.00 93.00 88 LEU A C 1
ATOM 714 O O . LEU A 1 88 ? -5.458 1.009 5.839 1.00 93.00 88 LEU A O 1
ATOM 718 N N . LYS A 1 89 ? -3.365 0.204 5.587 1.00 91.50 89 LYS A N 1
ATOM 719 C CA . LYS A 1 89 ? -3.316 -0.547 6.853 1.00 91.50 89 LYS A CA 1
ATOM 720 C C . LYS A 1 89 ? -3.490 0.362 8.075 1.00 91.50 89 LYS A C 1
ATOM 722 O O . LYS A 1 89 ? -4.180 -0.014 9.014 1.00 91.50 89 LYS A O 1
ATOM 727 N N . THR A 1 90 ? -2.893 1.557 8.041 1.00 88.88 90 THR A N 1
ATOM 728 C CA . THR A 1 90 ? -2.929 2.535 9.143 1.00 88.88 90 THR A CA 1
ATOM 729 C C . THR A 1 90 ? -4.104 3.515 9.083 1.00 88.88 90 THR A C 1
ATOM 731 O O . THR A 1 90 ? -4.243 4.346 9.975 1.00 88.88 90 THR A O 1
ATOM 734 N N . GLY A 1 91 ? -4.937 3.469 8.039 1.00 89.62 91 GLY A N 1
ATOM 735 C CA . GLY A 1 91 ? -6.075 4.381 7.878 1.00 89.62 91 GLY A CA 1
ATOM 736 C C . GLY A 1 91 ? -5.709 5.820 7.483 1.00 89.62 91 GLY A C 1
ATOM 737 O O . GLY A 1 91 ? -6.514 6.737 7.631 1.00 89.62 91 GLY A O 1
ATOM 738 N N . LEU A 1 92 ? -4.508 6.057 6.946 1.00 89.62 92 LEU A N 1
ATOM 739 C CA . LEU A 1 92 ? -4.067 7.377 6.474 1.00 89.6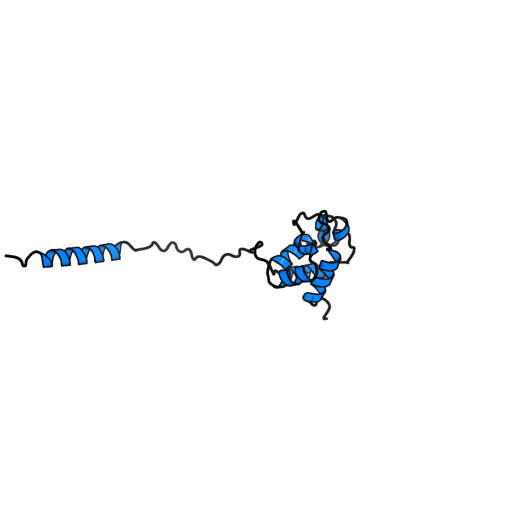2 92 LEU A CA 1
ATOM 740 C C . LEU A 1 92 ? -4.619 7.697 5.071 1.00 89.62 92 LEU A C 1
ATOM 742 O O . LEU A 1 92 ? -3.873 7.866 4.098 1.00 89.62 92 LEU A O 1
ATOM 746 N N . TYR A 1 93 ? -5.944 7.813 4.956 1.00 91.25 93 TYR A N 1
ATOM 747 C CA . TYR A 1 93 ? -6.645 7.893 3.668 1.00 91.25 93 TYR A CA 1
ATOM 748 C C . TYR A 1 93 ? -6.308 9.130 2.831 1.00 91.25 93 TYR A C 1
ATOM 750 O O . TYR A 1 93 ? -6.310 9.055 1.605 1.00 91.25 93 TYR A O 1
ATOM 758 N N . VAL A 1 94 ? -5.978 10.266 3.454 1.00 91.50 94 VAL A N 1
ATOM 759 C CA . VAL A 1 94 ? -5.595 11.492 2.725 1.00 91.50 94 VAL A CA 1
ATOM 760 C C . VAL A 1 94 ? -4.344 11.247 1.876 1.00 91.50 94 VAL A C 1
ATOM 762 O O . VAL A 1 94 ? -4.302 11.580 0.689 1.00 91.50 94 VAL A O 1
ATOM 765 N N . ASN A 1 95 ? -3.335 10.603 2.468 1.00 91.69 95 ASN A N 1
ATOM 766 C CA . ASN A 1 95 ? -2.093 10.267 1.778 1.00 91.69 95 ASN A CA 1
ATOM 767 C C . ASN A 1 95 ? -2.310 9.136 0.769 1.00 91.69 95 ASN A C 1
ATOM 769 O O . ASN A 1 95 ? -1.791 9.207 -0.346 1.00 91.69 95 ASN A O 1
ATOM 773 N N . LEU A 1 96 ? -3.136 8.145 1.119 1.00 93.31 96 LEU A N 1
ATOM 774 C CA . LEU A 1 96 ? -3.532 7.070 0.211 1.00 93.31 96 LEU A CA 1
ATOM 775 C C . LEU A 1 96 ? -4.181 7.617 -1.069 1.00 93.31 96 LEU A C 1
ATOM 777 O O . LEU A 1 96 ? -3.708 7.322 -2.166 1.00 93.31 96 LEU A O 1
ATOM 781 N N . LYS A 1 97 ? -5.212 8.463 -0.945 1.00 93.00 97 LYS A N 1
ATOM 782 C CA . LYS A 1 97 ? -5.931 9.064 -2.080 1.00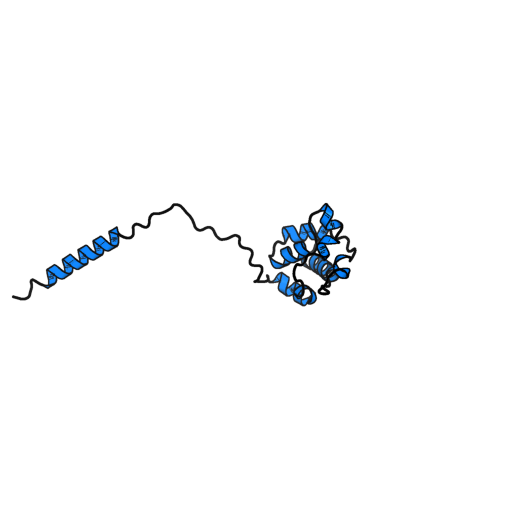 93.00 97 LYS A CA 1
ATOM 783 C C . LYS A 1 97 ? -4.998 9.883 -2.967 1.00 93.00 97 LYS A C 1
ATOM 785 O O . LYS A 1 97 ? -5.041 9.743 -4.188 1.00 93.00 97 LYS A O 1
ATOM 790 N N . ARG A 1 98 ? -4.121 10.702 -2.371 1.00 91.44 98 ARG A N 1
ATOM 791 C CA . ARG A 1 98 ? -3.122 11.479 -3.123 1.00 91.44 98 ARG A CA 1
ATOM 792 C C . ARG A 1 98 ? -2.190 10.559 -3.914 1.00 91.44 98 ARG A C 1
ATOM 794 O O . ARG A 1 98 ? -1.946 10.808 -5.087 1.00 91.44 98 ARG A O 1
ATOM 801 N N . GLY A 1 99 ? -1.707 9.484 -3.296 1.00 91.75 99 GLY A N 1
ATOM 802 C CA . GLY A 1 99 ? -0.779 8.554 -3.933 1.00 91.75 99 GLY A CA 1
ATOM 803 C C . GLY A 1 99 ? -1.419 7.707 -5.038 1.00 91.75 99 GLY A C 1
ATOM 804 O O . GLY A 1 99 ? -0.806 7.486 -6.083 1.00 91.75 99 GLY A O 1
ATOM 805 N N . LEU A 1 100 ? -2.677 7.294 -4.858 1.00 93.00 100 LEU A N 1
ATOM 806 C CA . LEU A 1 100 ? -3.426 6.510 -5.844 1.00 93.00 100 LEU A CA 1
ATOM 807 C C . LEU A 1 100 ? -3.604 7.247 -7.181 1.00 93.00 100 LEU A C 1
ATOM 809 O O . LEU A 1 100 ? -3.587 6.598 -8.230 1.00 93.00 100 LEU A O 1
ATOM 813 N N . LYS A 1 101 ? -3.714 8.584 -7.173 1.00 91.31 101 LYS A N 1
ATOM 814 C CA . LYS A 1 101 ? -3.838 9.400 -8.397 1.00 91.31 101 LYS A CA 1
ATOM 815 C C . LYS A 1 101 ? -2.650 9.239 -9.353 1.00 91.31 101 LYS A C 1
ATOM 817 O O . LYS A 1 101 ? -2.835 9.320 -10.560 1.00 91.31 101 LYS A O 1
ATOM 822 N N . TYR A 1 102 ? -1.455 8.946 -8.840 1.00 91.44 102 TYR A N 1
ATOM 823 C CA . TYR A 1 102 ? -0.244 8.825 -9.659 1.00 91.44 102 TYR A CA 1
ATOM 824 C C . TYR A 1 102 ? -0.039 7.442 -10.286 1.00 91.44 102 TYR A C 1
ATOM 826 O O . TYR A 1 102 ? 0.886 7.261 -11.084 1.00 91.44 102 TYR A O 1
ATOM 834 N N . CYS A 1 103 ? -0.846 6.440 -9.922 1.00 92.50 103 CYS A N 1
ATOM 835 C CA . CYS A 1 103 ? -0.695 5.102 -10.481 1.00 92.50 103 CYS A CA 1
ATOM 836 C C . CYS A 1 103 ? -1.176 5.058 -11.940 1.00 92.50 103 CYS A C 1
ATOM 838 O O . CYS A 1 103 ? -2.366 5.229 -12.205 1.00 92.50 103 CYS A O 1
ATOM 840 N N . GLN A 1 104 ? -0.246 4.747 -12.849 1.00 91.81 104 GLN A N 1
ATOM 841 C CA . GLN A 1 104 ? -0.454 4.628 -14.302 1.00 91.81 104 GLN A CA 1
ATOM 842 C C . GLN A 1 104 ? -0.791 3.194 -14.760 1.00 91.81 104 GLN A C 1
ATOM 844 O O . GLN A 1 104 ? -0.671 2.870 -15.934 1.00 91.81 104 GLN A O 1
ATOM 849 N N . TYR A 1 105 ? -1.117 2.282 -13.836 1.00 92.50 105 TYR A N 1
ATO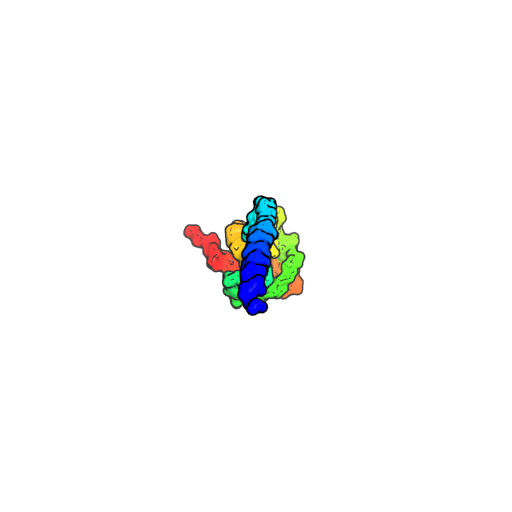M 850 C CA . TYR A 1 105 ? -1.456 0.877 -14.131 1.00 92.50 105 TYR A CA 1
ATOM 851 C C . TYR A 1 105 ? -0.419 0.058 -14.933 1.00 92.50 105 TYR A C 1
ATOM 853 O O . TYR A 1 105 ? -0.732 -1.025 -15.432 1.00 92.50 105 TYR A O 1
ATOM 861 N N . CYS A 1 106 ? 0.850 0.478 -14.963 1.00 94.25 106 CYS A N 1
ATOM 862 C CA . CYS A 1 106 ? 1.912 -0.191 -15.728 1.00 94.25 106 CYS A CA 1
ATOM 863 C C . CYS A 1 106 ? 2.166 -1.664 -15.339 1.00 94.25 106 CYS A C 1
ATOM 865 O O . CYS A 1 106 ? 2.676 -2.428 -16.147 1.00 94.25 106 CYS A O 1
ATOM 867 N N . GLY A 1 107 ? 1.804 -2.090 -14.121 1.00 92.94 107 GLY A N 1
ATOM 868 C CA . GLY A 1 107 ? 1.840 -3.498 -13.690 1.00 92.94 107 GLY A CA 1
ATOM 869 C C . GLY A 1 107 ? 3.200 -4.046 -13.248 1.00 92.94 107 GLY A C 1
ATOM 870 O O . GLY A 1 107 ? 3.250 -5.164 -12.743 1.00 92.94 107 GLY A O 1
ATOM 871 N N . LYS A 1 108 ? 4.284 -3.266 -13.344 1.00 94.69 108 LYS A N 1
ATOM 872 C CA . LYS A 1 108 ? 5.638 -3.686 -12.920 1.00 94.69 108 LYS A CA 1
ATOM 873 C C . LYS A 1 108 ? 5.684 -4.188 -11.473 1.00 94.69 108 LYS A C 1
ATOM 875 O O . LYS A 1 108 ? 6.351 -5.170 -11.172 1.00 94.69 108 LYS A O 1
ATOM 880 N N . CYS A 1 109 ? 4.909 -3.560 -10.590 1.00 95.50 109 CYS A N 1
ATOM 881 C CA . CYS A 1 109 ? 4.809 -3.925 -9.179 1.00 95.50 109 CYS A CA 1
ATOM 882 C C . CYS A 1 109 ? 4.259 -5.337 -8.921 1.00 95.50 109 CYS A C 1
ATOM 884 O O . CYS A 1 109 ? 4.520 -5.882 -7.850 1.00 95.50 109 CYS A O 1
ATOM 886 N N . TRP A 1 110 ? 3.484 -5.917 -9.844 1.00 95.50 110 TRP A N 1
ATOM 887 C CA . TRP A 1 110 ? 3.005 -7.299 -9.736 1.00 95.50 110 TRP A CA 1
ATOM 888 C C . TRP A 1 110 ? 4.089 -8.281 -10.182 1.00 95.50 110 TRP A C 1
ATOM 890 O O . TRP A 1 110 ? 4.358 -9.242 -9.469 1.00 95.50 110 TRP A O 1
ATOM 900 N N . LEU A 1 111 ? 4.771 -7.971 -11.291 1.00 95.62 111 LEU A N 1
ATOM 901 C CA . LEU A 1 111 ? 5.817 -8.814 -11.882 1.00 95.62 111 LEU A CA 1
ATOM 902 C C . LEU A 1 111 ? 7.001 -9.058 -10.940 1.00 95.62 111 LEU A C 1
ATOM 904 O O . LEU A 1 111 ? 7.558 -10.147 -10.927 1.00 95.62 111 LEU A O 1
ATOM 908 N N . VAL A 1 112 ? 7.379 -8.059 -10.138 1.00 97.06 112 VAL A N 1
ATOM 909 C CA . VAL A 1 112 ? 8.544 -8.165 -9.240 1.00 97.06 112 VAL A CA 1
ATOM 910 C C . VAL A 1 112 ? 8.206 -8.600 -7.817 1.00 97.06 112 VAL A C 1
ATOM 912 O O . VAL A 1 112 ? 9.076 -8.580 -6.948 1.00 97.06 112 VAL A O 1
ATOM 915 N N . CYS A 1 113 ? 6.942 -8.909 -7.517 1.00 97.44 113 CYS A N 1
ATOM 916 C CA . CYS A 1 113 ? 6.556 -9.235 -6.151 1.00 97.44 113 CYS A CA 1
ATOM 917 C C . CYS A 1 113 ? 7.013 -10.660 -5.778 1.00 97.44 113 CYS A C 1
ATOM 919 O O . CYS A 1 113 ? 6.447 -11.618 -6.302 1.00 97.44 113 CYS A O 1
ATOM 921 N N . PRO A 1 114 ? 7.925 -10.842 -4.799 1.00 97.38 114 PRO A N 1
ATOM 922 C CA . PRO A 1 114 ? 8.412 -12.177 -4.423 1.00 97.38 114 PRO A CA 1
ATOM 923 C C . PRO A 1 114 ? 7.348 -13.031 -3.716 1.00 97.38 114 PRO A C 1
ATOM 925 O O . PRO A 1 114 ? 7.497 -14.239 -3.571 1.00 97.38 114 PRO A O 1
ATOM 928 N N . ARG A 1 115 ? 6.267 -12.403 -3.239 1.00 97.56 115 ARG A N 1
ATOM 929 C CA . ARG A 1 115 ? 5.148 -13.064 -2.553 1.00 97.56 115 ARG A CA 1
ATOM 930 C C . ARG A 1 115 ? 3.930 -13.271 -3.454 1.00 97.56 115 ARG A C 1
ATOM 932 O O . ARG A 1 115 ? 2.930 -13.797 -2.982 1.00 97.56 115 ARG A O 1
ATOM 939 N N . GLY A 1 116 ? 3.986 -12.829 -4.713 1.00 95.88 116 GLY A N 1
ATOM 940 C CA . GLY A 1 116 ? 2.864 -12.951 -5.647 1.00 95.88 116 GLY A CA 1
ATOM 941 C C . GLY A 1 116 ? 1.645 -12.088 -5.296 1.00 95.88 116 GLY A C 1
ATOM 942 O O . GLY A 1 116 ? 0.524 -12.424 -5.668 1.00 95.88 116 GLY A O 1
ATOM 943 N N . VAL A 1 117 ? 1.829 -10.973 -4.578 1.00 97.44 117 VAL A N 1
ATOM 944 C CA . VAL A 1 117 ? 0.731 -10.047 -4.250 1.00 97.44 117 VAL A CA 1
ATOM 945 C C . VAL A 1 117 ? 0.159 -9.461 -5.540 1.00 97.44 117 VAL A C 1
ATOM 947 O O . VAL A 1 117 ? 0.894 -8.846 -6.316 1.00 97.44 117 VAL A O 1
ATOM 950 N N . ASN A 1 118 ? -1.154 -9.581 -5.758 1.00 96.25 118 ASN A N 1
ATOM 951 C CA . ASN A 1 118 ? -1.826 -8.994 -6.918 1.00 96.25 118 ASN A CA 1
ATOM 952 C C . ASN A 1 118 ? -2.009 -7.478 -6.731 1.00 96.25 118 ASN A C 1
ATOM 954 O O . ASN A 1 118 ? -3.095 -6.965 -6.450 1.00 96.25 118 ASN A O 1
ATOM 958 N N . THR A 1 119 ? -0.902 -6.752 -6.870 1.00 95.62 119 THR A N 1
ATOM 959 C CA . THR A 1 119 ? -0.821 -5.305 -6.648 1.00 95.62 119 THR A CA 1
ATOM 960 C C . THR A 1 119 ? -1.675 -4.510 -7.637 1.00 95.62 119 THR A C 1
ATOM 962 O O . THR A 1 119 ? -2.225 -3.474 -7.268 1.00 95.62 119 THR A O 1
ATOM 965 N N . ARG A 1 120 ? -1.854 -4.997 -8.874 1.00 94.38 120 ARG A N 1
ATOM 966 C CA . ARG A 1 120 ? -2.711 -4.346 -9.877 1.00 94.38 120 ARG A CA 1
ATOM 967 C C . ARG A 1 120 ? -4.182 -4.395 -9.460 1.00 94.38 120 ARG A C 1
ATOM 969 O O . ARG A 1 120 ? -4.813 -3.340 -9.424 1.00 94.38 120 ARG A O 1
ATOM 976 N N . LYS A 1 121 ? -4.703 -5.573 -9.084 1.00 95.19 121 LYS A N 1
ATOM 977 C CA . LYS A 1 121 ? -6.072 -5.705 -8.550 1.00 95.19 121 LYS A CA 1
ATOM 978 C C . LYS A 1 121 ? -6.243 -4.865 -7.285 1.00 95.19 121 LYS A C 1
ATOM 980 O O . LYS A 1 121 ? -7.239 -4.164 -7.152 1.00 95.19 121 LYS A O 1
ATOM 985 N N . ALA A 1 122 ? -5.239 -4.867 -6.405 1.00 95.75 122 ALA A N 1
ATOM 986 C CA . ALA A 1 122 ? -5.266 -4.059 -5.193 1.00 95.75 122 ALA A CA 1
ATOM 987 C C . ALA A 1 122 ? -5.435 -2.559 -5.481 1.00 95.75 122 ALA A C 1
ATOM 989 O O . ALA A 1 122 ? -6.274 -1.911 -4.872 1.00 95.75 122 ALA A O 1
ATOM 990 N N . ILE A 1 123 ? -4.699 -1.995 -6.442 1.00 95.12 123 ILE A N 1
ATOM 991 C CA . ILE A 1 123 ? -4.870 -0.579 -6.795 1.00 95.12 123 ILE A CA 1
ATOM 992 C C . ILE A 1 123 ? -6.265 -0.303 -7.365 1.00 95.12 123 ILE A C 1
ATOM 994 O O . ILE A 1 123 ? -6.856 0.719 -7.026 1.00 95.12 123 ILE A O 1
ATOM 998 N N . VAL A 1 124 ? -6.795 -1.184 -8.220 1.00 94.38 124 VAL A N 1
ATOM 999 C CA . VAL A 1 124 ? -8.144 -1.023 -8.790 1.00 94.38 124 VAL A CA 1
ATOM 1000 C C . VAL A 1 124 ? -9.199 -0.984 -7.682 1.00 94.38 124 VAL A C 1
ATOM 1002 O O . VAL A 1 124 ? -9.957 -0.020 -7.612 1.00 94.38 124 VAL A O 1
ATOM 1005 N N . GLU A 1 125 ? -9.196 -1.967 -6.780 1.00 94.44 125 GLU A N 1
ATOM 1006 C CA . GLU A 1 125 ? -10.150 -2.021 -5.664 1.00 94.44 125 GLU A CA 1
ATOM 1007 C C . GLU A 1 125 ? -9.970 -0.844 -4.695 1.00 94.44 125 GLU A C 1
ATOM 1009 O O . GLU A 1 125 ? -10.957 -0.236 -4.293 1.00 94.44 125 GLU A O 1
ATOM 1014 N N . MET A 1 126 ? -8.730 -0.430 -4.396 1.00 93.81 126 MET A N 1
ATOM 1015 C CA . MET A 1 126 ? -8.482 0.776 -3.595 1.00 93.81 126 MET A CA 1
ATOM 1016 C C . MET A 1 126 ? -9.116 2.017 -4.245 1.00 93.81 126 MET A C 1
ATOM 1018 O O . MET A 1 126 ? -9.795 2.785 -3.569 1.00 93.81 126 MET A O 1
ATOM 1022 N N . LYS A 1 127 ? -8.940 2.233 -5.557 1.00 92.50 127 LYS A N 1
ATOM 1023 C CA . LYS A 1 127 ? -9.572 3.383 -6.229 1.00 92.50 127 LYS A CA 1
ATOM 1024 C C . LYS A 1 127 ? -11.100 3.285 -6.257 1.00 92.50 127 LYS A C 1
ATOM 1026 O O . LYS A 1 127 ? -11.747 4.330 -6.225 1.00 92.50 127 LYS A O 1
ATOM 1031 N N . ARG A 1 128 ? -11.649 2.065 -6.314 1.00 91.12 128 ARG A N 1
ATOM 1032 C CA . ARG A 1 128 ? -13.093 1.786 -6.272 1.00 91.12 128 ARG A CA 1
ATOM 1033 C C . ARG A 1 128 ? -13.690 2.156 -4.914 1.00 91.12 128 ARG A C 1
ATOM 1035 O O . ARG A 1 128 ? -14.651 2.911 -4.879 1.00 91.12 128 ARG A O 1
ATOM 1042 N N . ILE A 1 129 ? -13.085 1.682 -3.822 1.00 89.06 129 ILE A N 1
ATOM 1043 C CA . ILE A 1 129 ? -13.528 1.947 -2.440 1.00 89.06 129 ILE A CA 1
ATOM 1044 C C . ILE A 1 129 ? -13.439 3.440 -2.112 1.00 89.06 129 ILE A C 1
ATOM 1046 O O . ILE A 1 129 ? -14.353 4.009 -1.527 1.00 89.06 129 ILE A O 1
ATOM 1050 N N . PHE A 1 130 ? -12.352 4.101 -2.517 1.00 86.25 130 PHE A N 1
ATOM 1051 C CA . PHE A 1 130 ? -12.123 5.513 -2.197 1.00 86.25 130 PHE A CA 1
ATOM 1052 C C . PHE A 1 130 ? -12.669 6.499 -3.241 1.00 86.25 130 PHE A C 1
ATOM 1054 O O . PHE A 1 130 ? -12.308 7.677 -3.186 1.00 86.25 130 PHE A O 1
ATOM 1061 N N . GLU A 1 131 ? -13.507 6.020 -4.169 1.00 78.69 131 GLU A N 1
ATOM 1062 C CA . GLU A 1 131 ? -14.252 6.798 -5.173 1.00 78.69 131 GLU A CA 1
ATOM 1063 C C . GLU A 1 131 ? -13.425 7.858 -5.919 1.00 78.69 131 GLU A C 1
ATOM 1065 O O . GLU A 1 131 ? -13.900 8.951 -6.211 1.00 78.69 131 GLU A O 1
ATOM 1070 N N . ILE A 1 132 ? -12.178 7.551 -6.283 1.00 69.62 132 ILE A N 1
ATOM 1071 C CA . ILE A 1 132 ? -11.287 8.536 -6.935 1.00 69.62 132 ILE A CA 1
ATOM 1072 C C . ILE A 1 132 ? -11.818 8.988 -8.315 1.00 69.62 132 ILE A C 1
ATOM 1074 O O . ILE A 1 132 ? -11.362 9.995 -8.846 1.00 69.62 132 ILE A O 1
ATOM 1078 N N . TYR A 1 133 ? -12.791 8.264 -8.875 1.00 57.50 133 TYR A N 1
ATOM 1079 C CA . TYR A 1 133 ? -13.411 8.534 -10.173 1.00 57.50 133 TYR A CA 1
ATOM 1080 C C . TYR A 1 133 ? -14.714 9.343 -10.116 1.00 57.50 133 TYR A C 1
ATOM 1082 O O . TYR A 1 133 ? -15.194 9.737 -11.176 1.00 57.50 133 TYR A O 1
ATOM 1090 N N . LYS A 1 134 ? -15.293 9.607 -8.933 1.00 51.69 134 LYS A N 1
ATOM 1091 C CA . LYS A 1 134 ? -16.422 10.544 -8.830 1.00 51.69 134 LYS A CA 1
ATOM 1092 C C . LYS A 1 134 ? -15.867 11.963 -8.891 1.00 51.69 134 LYS A C 1
ATOM 1094 O O . LYS A 1 134 ? -15.400 12.502 -7.889 1.00 51.69 134 LYS A O 1
ATOM 1099 N N . THR A 1 135 ? -15.852 12.495 -10.106 1.00 43.91 135 THR A N 1
ATOM 1100 C CA . THR A 1 135 ? -15.752 13.931 -10.374 1.00 43.91 135 THR A CA 1
ATOM 1101 C C . THR A 1 135 ? -17.160 14.442 -10.602 1.00 43.91 135 THR A C 1
ATOM 1103 O O . THR A 1 135 ? -17.931 13.684 -11.235 1.00 43.91 135 THR A O 1
#

Secondary structure (DSSP, 8-state):
--SSHHHHHHHHHHHHHHHHHHH------S---PPP----SSS--HHHHHHHHH-GGGGG-----HHHHT-HHHHHHS--HHHHHHHHHHT-HHHHHHHHTT-----HHHHT-TT---HHHHHHHHHHHTTTT--

Foldseek 3Di:
DPPPPPVVVVVVVVVVVVVVVVPPPDPPPVDDDDDDPDQPLVDFDPQVVVLCVQFVLLVQDPLPCQQLVPDPLCVVPVQGLSVLSSCNRRVVVVSNLVSLVSDPLPCSSQVRDPSNRNSSSSSVVSCVVSVSPPD

pLDDT: mean 82.79, std 15.84, range [43.09, 97.56]

Radius of gyration: 29.9 Å; chains: 1; bounding box: 28×33×102 Å